Protein AF-A0A914QCX9-F1 (afdb_monomer_lite)

Foldseek 3Di:
DDDPDDDDPDDDDDDDDDDDPVPPPVPPPVPPDPDDPPDDDDDDDPPDKDKDWDWDCPPPPDPDDIDTPDIDIDD

pLDDT: mean 73.72, std 17.12, range [38.5, 95.75]

Secondary structure (DSSP, 8-state):
--------------------TTTT------------TT---------S-EEEEEE------S-PPPPEEEEEEE-

Organism: NCBI:txid227884

Sequence (75 aa):
MLQGSNKIEKAIHKAIIKVDEKGTVASAANVFRAISRSSATNTFNATHPFLYFITSNDGTISMAPKDILFMGTFC

Structure (mmCIF, N/CA/C/O backbone):
data_AF-A0A914QCX9-F1
#
_entry.id   AF-A0A914QCX9-F1
#
loop_
_atom_site.group_PDB
_atom_site.id
_atom_site.type_symbol
_atom_site.label_atom_id
_atom_site.label_alt_id
_atom_site.label_comp_id
_atom_site.label_asym_id
_atom_site.label_entity_id
_atom_site.label_seq_id
_atom_site.pdbx_PDB_ins_code
_atom_site.Cartn_x
_atom_site.Cartn_y
_atom_site.Cartn_z
_atom_site.occupancy
_atom_site.B_iso_or_equiv
_atom_site.auth_seq_id
_atom_site.auth_comp_id
_atom_site.auth_asym_id
_atom_site.auth_atom_id
_atom_site.pdbx_PDB_model_num
ATOM 1 N N . MET A 1 1 ? -34.733 12.936 34.764 1.00 38.50 1 MET A N 1
ATOM 2 C CA . MET A 1 1 ? -34.262 12.912 33.363 1.00 38.50 1 MET A CA 1
ATOM 3 C C . MET A 1 1 ? -32.832 12.384 33.395 1.00 38.50 1 MET A C 1
ATOM 5 O O . MET A 1 1 ? -31.918 13.142 33.680 1.00 38.50 1 MET A O 1
ATOM 9 N N . LEU A 1 2 ? -32.649 11.065 33.298 1.00 55.72 2 LEU A N 1
ATOM 10 C CA . LEU A 1 2 ? -31.321 10.449 33.369 1.00 55.72 2 LEU A CA 1
ATOM 11 C C . LEU A 1 2 ? -30.710 10.527 31.969 1.00 55.72 2 LEU A C 1
ATOM 13 O O . LEU A 1 2 ? -31.172 9.833 31.066 1.00 55.72 2 LEU A O 1
ATOM 17 N N . GLN A 1 3 ? -29.735 11.413 31.761 1.00 59.09 3 GLN A N 1
ATOM 18 C CA . GLN A 1 3 ? -28.943 11.383 30.534 1.00 59.09 3 GLN A CA 1
ATOM 19 C C . GLN A 1 3 ? -28.113 10.096 30.550 1.00 59.09 3 GLN A C 1
ATOM 21 O O . GLN A 1 3 ? -27.203 9.949 31.363 1.00 59.09 3 GLN A O 1
ATOM 26 N N . GLY A 1 4 ? -28.469 9.142 29.688 1.00 64.88 4 GLY A N 1
ATOM 27 C CA . GLY A 1 4 ? -27.666 7.948 29.454 1.00 64.88 4 GLY A CA 1
ATOM 28 C C . GLY A 1 4 ? -26.297 8.350 28.911 1.00 64.88 4 GLY A C 1
ATOM 29 O O . GLY A 1 4 ? -26.201 9.133 27.966 1.00 64.88 4 GLY A O 1
ATOM 30 N N . SER A 1 5 ? -25.237 7.847 29.537 1.00 73.81 5 SER A N 1
ATOM 31 C CA . SER A 1 5 ? -23.862 8.054 29.100 1.00 73.81 5 SER A CA 1
ATOM 32 C C . SER A 1 5 ? -23.638 7.357 27.756 1.00 73.81 5 SER A C 1
ATOM 34 O O . SER A 1 5 ? -23.588 6.134 27.670 1.00 73.81 5 SER A O 1
ATOM 36 N N . ASN A 1 6 ? -23.508 8.139 26.685 1.00 74.94 6 ASN A N 1
ATOM 37 C CA . ASN A 1 6 ? -23.200 7.601 25.365 1.00 74.94 6 ASN A CA 1
ATOM 38 C C . ASN A 1 6 ? -21.725 7.181 25.322 1.00 74.94 6 ASN A C 1
ATOM 40 O O . ASN A 1 6 ? -20.833 8.029 25.306 1.00 74.94 6 ASN A O 1
ATOM 44 N N . LYS A 1 7 ? -21.472 5.870 25.322 1.00 84.31 7 LYS A N 1
ATOM 45 C CA . LYS A 1 7 ? -20.155 5.277 25.065 1.00 84.31 7 LYS A CA 1
ATOM 46 C C . LYS A 1 7 ? -20.138 4.660 23.671 1.00 84.31 7 LYS A C 1
ATOM 48 O O . LYS A 1 7 ? -21.096 4.013 23.258 1.00 84.31 7 LYS A O 1
ATOM 53 N N . ILE A 1 8 ? -19.046 4.877 22.939 1.00 84.56 8 ILE A N 1
ATOM 54 C CA . ILE A 1 8 ? -18.804 4.185 21.672 1.00 84.56 8 ILE A CA 1
ATOM 55 C C . ILE A 1 8 ? -18.195 2.826 22.009 1.00 84.56 8 ILE A C 1
ATOM 57 O O . ILE A 1 8 ? -17.049 2.751 22.438 1.00 84.56 8 ILE A O 1
ATOM 61 N N . GLU A 1 9 ? -18.969 1.762 21.815 1.00 89.56 9 GLU A N 1
ATOM 62 C CA . GLU A 1 9 ? -18.549 0.394 22.149 1.00 89.56 9 GLU A CA 1
ATOM 63 C C . GLU A 1 9 ? -17.743 -0.272 21.019 1.00 89.56 9 GLU A C 1
ATOM 65 O O . GLU A 1 9 ? -16.868 -1.100 21.267 1.00 89.56 9 GLU A O 1
ATOM 70 N N . LYS A 1 10 ? -18.024 0.067 19.750 1.00 90.50 10 LYS A N 1
ATOM 71 C CA . LYS A 1 10 ? -17.380 -0.563 18.588 1.00 90.50 10 LYS A CA 1
ATOM 72 C C . LYS A 1 10 ? -17.330 0.367 17.378 1.00 90.50 10 LYS A C 1
ATOM 74 O O . LYS A 1 10 ? -18.340 0.957 17.008 1.00 90.50 10 LYS A O 1
ATOM 79 N N . ALA A 1 11 ? -16.181 0.399 16.708 1.00 90.50 11 ALA A N 1
ATOM 80 C CA . ALA A 1 11 ? -16.006 0.981 15.380 1.00 90.50 11 ALA A CA 1
ATOM 81 C C . ALA A 1 11 ? -15.317 -0.048 14.469 1.00 90.50 11 ALA A C 1
ATOM 83 O O . ALA A 1 11 ? -14.379 -0.721 14.892 1.00 90.50 11 ALA A O 1
ATOM 84 N N . ILE A 1 12 ? -15.800 -0.206 13.234 1.00 92.50 12 ILE A N 1
ATOM 85 C CA . ILE A 1 12 ? -15.246 -1.151 12.253 1.00 92.50 12 ILE A CA 1
ATOM 86 C C . ILE A 1 12 ? -14.853 -0.365 11.004 1.00 92.50 12 ILE A C 1
ATOM 88 O O . ILE A 1 12 ? -15.700 0.281 10.395 1.00 92.50 12 ILE A O 1
ATOM 92 N N . HIS A 1 13 ? -13.585 -0.461 10.606 1.00 91.62 13 HIS A N 1
ATOM 93 C CA . HIS A 1 13 ? -13.067 0.104 9.362 1.00 91.62 13 HIS A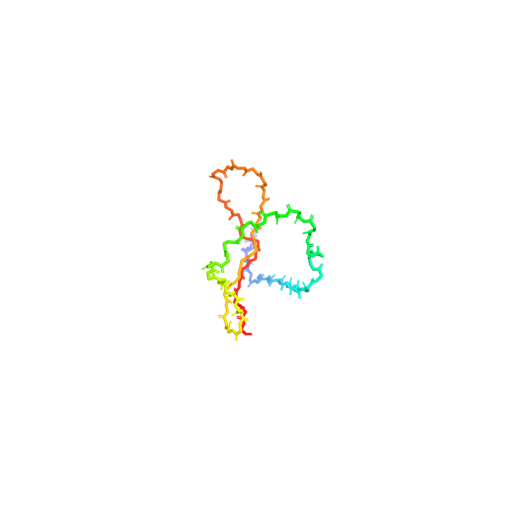 CA 1
ATOM 94 C C . HIS A 1 13 ? -12.715 -1.033 8.396 1.00 91.62 13 HIS A C 1
ATOM 96 O O . HIS A 1 13 ? -12.005 -1.967 8.771 1.00 91.62 13 HIS A O 1
ATOM 102 N N . LYS A 1 14 ? -13.224 -0.974 7.160 1.00 92.12 14 LYS A N 1
ATOM 103 C CA . LYS A 1 14 ? -12.950 -1.962 6.110 1.00 92.12 14 LYS A CA 1
ATOM 104 C C . LYS A 1 14 ? -12.390 -1.250 4.883 1.00 92.12 14 LYS A C 1
ATOM 106 O O . LYS A 1 14 ? -13.080 -0.429 4.289 1.00 92.12 14 LYS A O 1
ATOM 111 N N . ALA A 1 15 ? -11.172 -1.614 4.496 1.00 90.56 15 ALA A N 1
ATOM 112 C CA . ALA A 1 15 ? -10.498 -1.126 3.299 1.00 90.56 15 ALA A CA 1
ATOM 113 C C . ALA A 1 15 ? -10.184 -2.301 2.363 1.00 90.56 15 ALA A C 1
ATOM 115 O O . ALA A 1 15 ? -9.886 -3.402 2.826 1.00 90.56 15 ALA A O 1
ATOM 116 N N . ILE A 1 16 ? -10.279 -2.076 1.052 1.00 89.56 16 ILE A N 1
ATOM 117 C CA . ILE A 1 16 ? -9.950 -3.060 0.013 1.00 89.56 16 ILE A CA 1
ATOM 118 C C . ILE A 1 16 ? -9.055 -2.363 -1.007 1.00 89.56 16 ILE A C 1
ATOM 120 O O . ILE A 1 16 ? -9.401 -1.289 -1.492 1.00 89.56 16 ILE A O 1
ATOM 124 N N . ILE A 1 17 ? -7.929 -2.991 -1.344 1.00 87.44 17 ILE A N 1
ATOM 125 C CA . ILE A 1 17 ? -6.997 -2.517 -2.368 1.00 87.44 17 ILE A CA 1
ATOM 126 C C . ILE A 1 17 ? -6.925 -3.581 -3.456 1.00 87.44 17 ILE A C 1
ATOM 128 O O . ILE A 1 17 ? -6.735 -4.762 -3.167 1.00 87.44 17 ILE A O 1
ATOM 132 N N . LYS A 1 18 ? -7.082 -3.157 -4.708 1.00 87.50 18 LYS A N 1
ATOM 133 C CA . LYS A 1 18 ? -6.889 -3.999 -5.885 1.00 87.50 18 LYS A CA 1
ATOM 134 C C . LYS A 1 18 ? -5.772 -3.389 -6.719 1.00 87.50 18 LYS A C 1
ATOM 136 O O . LYS A 1 18 ? -5.905 -2.260 -7.178 1.00 87.50 18 LYS A O 1
ATOM 141 N N . VAL A 1 19 ? -4.693 -4.142 -6.893 1.00 83.00 19 VAL A N 1
ATOM 142 C CA . VAL A 1 19 ? -3.586 -3.792 -7.785 1.00 83.00 19 VAL A CA 1
ATOM 143 C C . VAL A 1 19 ? -3.707 -4.680 -9.012 1.00 83.00 19 VAL A C 1
ATOM 145 O O . VAL A 1 19 ? -3.809 -5.898 -8.882 1.00 83.00 19 VAL A O 1
ATOM 148 N N . ASP A 1 20 ? -3.743 -4.070 -10.188 1.00 83.38 20 ASP A N 1
ATOM 149 C CA . ASP A 1 20 ? -3.655 -4.771 -11.461 1.00 83.38 20 ASP A CA 1
ATOM 150 C C . ASP A 1 20 ? -2.678 -4.044 -12.386 1.00 83.38 20 ASP A C 1
ATOM 152 O O . ASP A 1 20 ? -2.359 -2.866 -12.206 1.00 83.38 20 ASP A O 1
ATOM 156 N N . GLU A 1 21 ? -2.185 -4.753 -13.393 1.00 81.75 21 GLU A N 1
ATOM 157 C CA . GLU A 1 21 ? -1.267 -4.212 -14.396 1.00 81.75 21 GLU A CA 1
ATOM 158 C C . GLU A 1 21 ? -1.970 -3.230 -15.349 1.00 81.75 21 GLU A C 1
ATOM 160 O O . GLU A 1 21 ? -1.329 -2.582 -16.175 1.00 81.75 21 GLU A O 1
ATOM 165 N N . LYS A 1 22 ? -3.301 -3.112 -15.247 1.00 71.44 22 LYS A N 1
ATOM 166 C CA . LYS A 1 22 ? -4.130 -2.239 -16.084 1.00 71.44 22 LYS A CA 1
ATOM 167 C C . LYS A 1 22 ? -4.264 -0.827 -15.509 1.00 71.44 22 LYS A C 1
ATOM 169 O O . LYS A 1 22 ? -4.708 0.060 -16.236 1.00 71.44 22 LYS A O 1
ATOM 174 N N . GLY A 1 23 ? -3.862 -0.614 -14.251 1.00 59.31 23 GLY A N 1
ATOM 175 C CA . GLY A 1 23 ? -4.116 0.585 -13.439 1.00 59.31 23 GLY A CA 1
ATOM 176 C C . GLY A 1 23 ? -3.568 1.913 -13.970 1.00 59.31 23 GLY A C 1
ATOM 177 O O . GLY A 1 23 ? -3.889 2.972 -13.444 1.00 59.31 23 GLY A O 1
ATOM 178 N N . THR A 1 24 ? -2.779 1.879 -15.032 1.00 48.22 24 THR A N 1
ATOM 179 C CA . THR A 1 24 ? -2.553 2.950 -16.003 1.00 48.22 24 THR A CA 1
ATOM 180 C C . THR A 1 24 ? -1.870 2.219 -17.143 1.00 48.22 24 THR A C 1
ATOM 182 O O . THR A 1 24 ? -0.711 1.850 -16.975 1.00 48.22 24 THR A O 1
ATOM 185 N N . VAL A 1 25 ? -2.572 1.931 -18.252 1.00 42.22 25 VAL A N 1
ATOM 186 C CA . VAL A 1 25 ? -1.936 1.519 -19.524 1.00 42.22 25 VAL A CA 1
ATOM 187 C C . VAL A 1 25 ? -0.703 2.378 -19.643 1.00 42.22 25 VAL A C 1
ATOM 189 O O . VAL A 1 25 ? -0.926 3.576 -19.767 1.00 42.22 25 VAL A O 1
ATOM 192 N N . ALA A 1 26 ? 0.499 1.804 -19.459 1.00 47.50 26 ALA A N 1
ATOM 193 C CA . ALA A 1 26 ? 1.764 2.513 -19.279 1.00 47.50 26 ALA A CA 1
ATOM 194 C C . ALA A 1 26 ? 1.675 3.849 -20.002 1.00 47.50 26 ALA A C 1
ATOM 196 O O . ALA A 1 26 ? 1.741 3.858 -21.233 1.00 47.50 26 ALA A O 1
ATOM 197 N N . SER A 1 27 ? 1.296 4.908 -19.260 1.00 43.16 27 SER A N 1
ATOM 198 C CA . SER A 1 27 ? 0.784 6.111 -19.917 1.00 43.16 27 SER A CA 1
ATOM 199 C C . SER A 1 27 ? 1.891 6.512 -20.855 1.00 43.16 27 SER A C 1
ATOM 201 O O . SER A 1 27 ? 3.050 6.506 -20.430 1.00 43.16 27 SER A O 1
ATOM 203 N N . ALA A 1 28 ? 1.548 6.722 -22.123 1.00 44.06 28 ALA A N 1
ATOM 204 C CA . ALA A 1 28 ? 2.442 7.149 -23.182 1.00 44.06 28 ALA A CA 1
ATOM 205 C C . ALA A 1 28 ? 2.978 8.556 -22.864 1.00 44.06 28 ALA A C 1
ATOM 207 O O . ALA A 1 28 ? 2.804 9.515 -23.607 1.00 44.06 28 ALA A O 1
ATOM 208 N N . ALA A 1 29 ? 3.604 8.709 -21.705 1.00 47.75 29 ALA A N 1
ATOM 209 C CA . ALA A 1 29 ? 4.492 9.776 -21.391 1.00 47.75 29 ALA A CA 1
ATOM 210 C C . ALA A 1 29 ? 5.687 9.508 -22.296 1.00 47.75 29 ALA A C 1
ATOM 212 O O . ALA A 1 29 ? 6.438 8.551 -22.095 1.00 47.75 29 ALA A O 1
ATOM 213 N N . ASN A 1 30 ? 5.822 10.335 -23.330 1.00 45.41 30 ASN A N 1
ATOM 214 C CA . ASN A 1 30 ? 7.042 10.465 -24.111 1.00 45.41 30 ASN A CA 1
ATOM 215 C C . ASN A 1 30 ? 8.161 10.959 -23.180 1.00 45.41 30 ASN A C 1
ATOM 217 O O . ASN A 1 30 ? 8.586 12.110 -23.233 1.00 45.41 30 ASN A O 1
ATOM 221 N N . VAL A 1 31 ? 8.609 10.100 -22.267 1.00 52.88 31 VAL A N 1
ATOM 222 C CA . VAL A 1 31 ? 9.745 10.351 -21.397 1.00 52.88 31 VAL A CA 1
ATOM 223 C C . VAL A 1 31 ? 10.963 9.957 -22.209 1.00 52.88 31 VAL A C 1
ATOM 225 O O . VAL A 1 31 ? 11.340 8.787 -22.272 1.00 52.88 31 VAL A O 1
ATOM 228 N N . PHE A 1 32 ? 11.587 10.941 -22.854 1.00 49.47 32 PHE A N 1
ATOM 229 C CA . PHE A 1 32 ? 12.935 10.774 -23.382 1.00 49.47 32 PHE A CA 1
ATOM 230 C C . PHE A 1 32 ? 13.889 10.578 -22.204 1.00 49.47 32 PHE A C 1
ATOM 232 O O . PHE A 1 32 ? 14.427 11.526 -21.636 1.00 49.47 32 PHE A O 1
ATOM 239 N N . ARG A 1 33 ? 14.086 9.321 -21.804 1.00 57.75 33 ARG A N 1
ATOM 240 C CA . ARG A 1 33 ? 15.090 8.958 -20.811 1.00 57.75 33 ARG A CA 1
ATOM 241 C C . ARG A 1 33 ? 16.399 8.693 -21.546 1.00 57.75 33 ARG A C 1
ATOM 243 O O . ARG A 1 33 ? 16.613 7.607 -22.074 1.00 57.75 33 ARG A O 1
ATOM 250 N N . ALA A 1 34 ? 17.272 9.697 -21.604 1.00 59.78 34 ALA A N 1
ATOM 251 C CA . ALA A 1 34 ? 18.644 9.504 -22.057 1.00 59.78 34 ALA A CA 1
ATOM 252 C C . ALA A 1 34 ? 19.397 8.680 -20.998 1.00 59.78 34 ALA A C 1
ATOM 254 O O . ALA A 1 34 ? 19.767 9.190 -19.944 1.00 59.78 34 ALA A O 1
ATOM 255 N N . ILE A 1 35 ? 19.571 7.382 -21.247 1.00 62.41 35 ILE A N 1
ATOM 256 C CA . ILE A 1 35 ? 20.333 6.480 -20.378 1.00 62.41 35 ILE A CA 1
ATOM 257 C C . ILE A 1 35 ? 21.712 6.301 -21.020 1.00 62.41 35 ILE A C 1
ATOM 259 O O . ILE A 1 35 ? 21.809 5.878 -22.171 1.00 62.41 35 ILE A O 1
ATOM 263 N N . SER A 1 36 ? 22.787 6.642 -20.303 1.00 61.09 36 SER A N 1
ATOM 264 C CA . SER A 1 36 ? 24.147 6.321 -20.758 1.00 61.09 36 SER A CA 1
ATOM 265 C C . SER A 1 36 ? 24.287 4.803 -20.916 1.00 61.09 36 SER A C 1
ATOM 267 O O . SER A 1 36 ? 23.842 4.061 -20.044 1.00 61.09 36 SER A O 1
ATOM 269 N N . ARG A 1 37 ? 24.946 4.325 -21.982 1.00 63.25 37 ARG A N 1
ATOM 270 C CA . ARG A 1 37 ? 25.185 2.882 -22.221 1.00 63.25 37 ARG A CA 1
ATOM 271 C C . ARG A 1 37 ? 25.953 2.188 -21.085 1.00 63.25 37 ARG A C 1
ATOM 273 O O . ARG A 1 37 ? 25.902 0.971 -20.985 1.00 63.25 37 ARG A O 1
ATOM 280 N N . SER A 1 38 ? 26.649 2.956 -20.245 1.00 64.50 38 SER A N 1
ATOM 281 C CA . SER A 1 38 ? 27.366 2.486 -19.054 1.00 64.50 38 SER A CA 1
ATOM 282 C C . SER A 1 38 ? 26.576 2.628 -17.746 1.00 64.50 38 SER A C 1
ATOM 284 O O . SER A 1 38 ? 27.106 2.342 -16.675 1.00 64.50 38 SER A O 1
ATOM 286 N N . SER A 1 39 ? 25.331 3.109 -17.792 1.00 65.00 39 SER A N 1
ATOM 287 C CA . SER A 1 39 ? 24.523 3.308 -16.592 1.00 65.00 39 SER A CA 1
ATOM 288 C C . SER A 1 39 ? 23.993 1.967 -16.094 1.00 65.00 39 SER A C 1
ATOM 290 O O . SER A 1 39 ? 23.224 1.302 -16.788 1.00 65.00 39 SER A O 1
ATOM 292 N N . ALA A 1 40 ? 24.393 1.577 -14.883 1.00 63.88 40 ALA A N 1
ATOM 293 C CA . ALA A 1 40 ? 23.800 0.439 -14.199 1.00 63.88 40 ALA A CA 1
ATOM 294 C C . ALA A 1 40 ? 22.297 0.694 -14.009 1.00 63.88 40 ALA A C 1
ATOM 296 O O . ALA A 1 40 ? 21.882 1.648 -13.346 1.00 63.88 40 ALA A O 1
ATOM 297 N N . THR A 1 41 ? 21.469 -0.146 -14.622 1.00 69.19 41 THR A N 1
ATOM 298 C CA . THR A 1 41 ? 20.026 -0.120 -14.403 1.00 69.19 41 THR A CA 1
ATOM 299 C C . THR A 1 41 ? 19.736 -0.710 -13.030 1.00 69.19 41 THR A C 1
ATOM 301 O O . THR A 1 41 ? 19.950 -1.900 -12.809 1.00 69.19 41 THR A O 1
ATOM 304 N N . ASN A 1 42 ? 19.238 0.110 -12.106 1.00 74.25 42 ASN A N 1
ATOM 305 C CA . ASN A 1 42 ? 18.732 -0.391 -10.834 1.00 74.25 42 ASN A CA 1
ATOM 306 C C . ASN A 1 42 ? 17.363 -1.038 -11.068 1.00 74.25 42 ASN A C 1
ATOM 308 O O . ASN A 1 42 ? 16.392 -0.346 -11.376 1.00 74.25 42 ASN A O 1
ATOM 312 N N . THR A 1 43 ? 17.298 -2.362 -10.946 1.00 83.88 43 THR A N 1
ATOM 313 C CA . THR A 1 43 ? 16.043 -3.118 -11.020 1.00 83.88 43 THR A CA 1
ATOM 3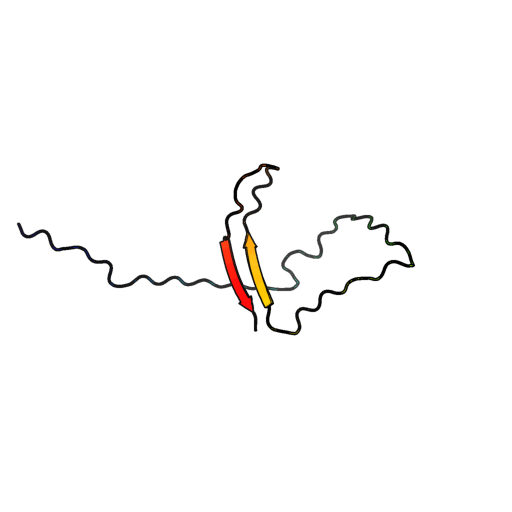14 C C . THR A 1 43 ? 15.396 -3.149 -9.642 1.00 83.88 43 THR A C 1
ATOM 316 O O . THR A 1 43 ? 16.015 -3.589 -8.676 1.00 83.88 43 THR A O 1
ATOM 319 N N . PHE A 1 44 ? 14.141 -2.714 -9.549 1.00 85.62 44 PHE A N 1
ATOM 320 C CA . PHE A 1 44 ? 13.331 -2.903 -8.349 1.00 85.62 44 PHE A CA 1
ATOM 321 C C . PHE A 1 44 ? 12.510 -4.184 -8.498 1.00 85.62 44 PHE A C 1
ATOM 323 O O . PHE A 1 44 ? 11.707 -4.299 -9.421 1.00 85.62 44 PHE A O 1
ATOM 330 N N . ASN A 1 45 ? 12.732 -5.149 -7.607 1.00 88.81 45 ASN A N 1
ATOM 331 C CA . ASN A 1 45 ? 12.041 -6.432 -7.620 1.00 88.81 45 ASN A CA 1
ATOM 332 C C . ASN A 1 45 ? 11.374 -6.693 -6.264 1.00 88.81 45 ASN A C 1
ATOM 334 O O . ASN A 1 45 ? 12.042 -7.079 -5.305 1.00 88.81 45 ASN A O 1
ATOM 338 N N . ALA A 1 46 ? 10.059 -6.493 -6.189 1.00 89.94 46 ALA A N 1
ATOM 339 C CA . ALA A 1 46 ? 9.261 -6.691 -4.978 1.00 89.94 46 ALA A CA 1
ATOM 340 C C . ALA A 1 46 ? 8.874 -8.173 -4.778 1.00 89.94 46 ALA A C 1
ATOM 342 O O . ALA A 1 46 ? 7.699 -8.522 -4.755 1.00 89.94 46 ALA A O 1
ATOM 343 N N . THR A 1 47 ? 9.872 -9.058 -4.676 1.00 92.62 47 THR A N 1
ATOM 344 C CA . THR A 1 47 ? 9.706 -10.523 -4.494 1.00 92.62 47 THR A CA 1
ATOM 345 C C . THR A 1 47 ? 9.774 -10.990 -3.040 1.00 92.62 47 THR A C 1
ATOM 347 O O . THR A 1 47 ? 9.876 -12.183 -2.767 1.00 92.62 47 THR A O 1
ATOM 350 N N . HIS A 1 48 ? 9.745 -10.057 -2.097 1.00 93.00 48 HIS A N 1
ATOM 351 C CA . HIS A 1 48 ? 9.775 -10.307 -0.660 1.00 93.00 48 HIS A CA 1
ATOM 352 C C . HIS A 1 48 ? 8.915 -9.250 0.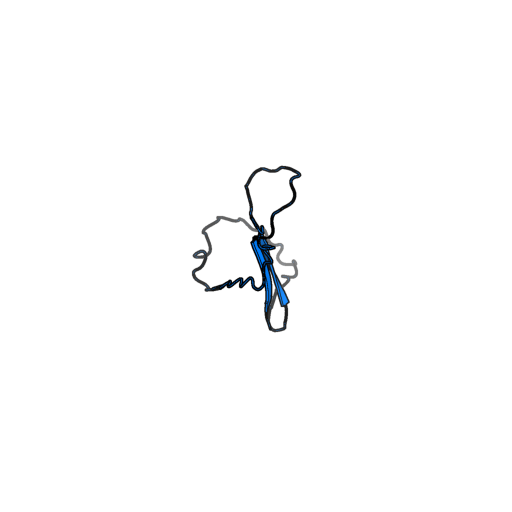044 1.00 93.00 48 HIS A C 1
ATOM 354 O O . HIS A 1 48 ? 8.572 -8.249 -0.595 1.00 93.00 48 HIS A O 1
ATOM 360 N N . PRO A 1 49 ? 8.565 -9.441 1.330 1.00 95.75 49 PRO A N 1
ATOM 361 C CA . PRO A 1 49 ? 7.658 -8.540 2.021 1.00 95.75 49 PRO A CA 1
ATOM 362 C C . PRO A 1 49 ? 8.087 -7.071 1.934 1.00 95.75 49 PRO A C 1
ATOM 364 O O . PRO A 1 49 ? 9.254 -6.744 2.163 1.00 95.75 49 PRO A O 1
ATOM 367 N N . PHE A 1 50 ? 7.145 -6.184 1.614 1.00 94.00 50 PHE A N 1
ATOM 368 C CA . PHE A 1 50 ? 7.400 -4.757 1.418 1.00 94.00 50 PHE A CA 1
ATOM 369 C C . PHE A 1 50 ? 6.306 -3.872 2.020 1.00 94.00 50 PHE A C 1
ATOM 371 O O . PHE A 1 50 ? 5.174 -4.298 2.245 1.00 94.00 50 PHE A O 1
ATOM 378 N N . LEU A 1 51 ? 6.651 -2.609 2.274 1.00 94.25 51 LEU A N 1
ATOM 379 C CA . LEU A 1 51 ? 5.718 -1.572 2.720 1.00 94.25 51 LEU A CA 1
ATOM 380 C C . LEU A 1 51 ? 5.176 -0.789 1.526 1.00 94.25 51 LEU A C 1
ATOM 382 O O . LEU A 1 51 ? 5.918 -0.495 0.588 1.00 94.25 51 LEU A O 1
ATOM 386 N N . TYR A 1 52 ? 3.907 -0.396 1.587 1.00 91.25 52 TYR A N 1
ATOM 387 C CA . TYR A 1 52 ? 3.285 0.466 0.587 1.00 91.25 52 TYR A CA 1
ATOM 388 C C . TYR A 1 52 ? 2.477 1.595 1.233 1.00 91.25 52 TYR A C 1
ATOM 390 O O . TYR A 1 52 ? 1.910 1.445 2.318 1.00 91.25 52 TYR A O 1
ATOM 398 N N . PHE A 1 53 ? 2.402 2.719 0.519 1.00 90.62 53 PHE A N 1
ATOM 399 C CA . PHE A 1 53 ? 1.607 3.892 0.873 1.00 90.62 53 PHE A CA 1
ATOM 400 C C . PHE A 1 53 ? 0.907 4.419 -0.382 1.00 90.62 53 PHE A C 1
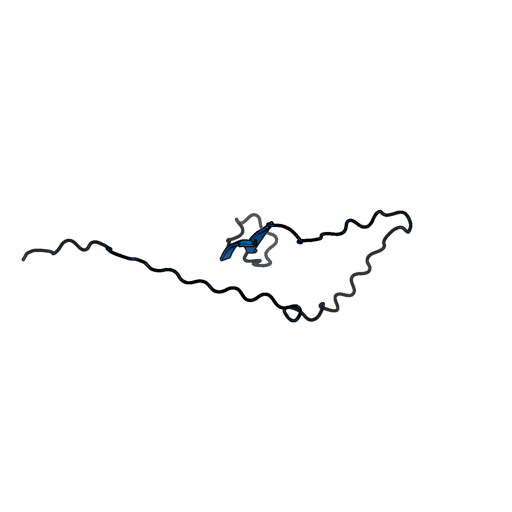ATOM 402 O O . PHE A 1 53 ? 1.527 4.522 -1.439 1.00 90.62 53 PHE A O 1
ATOM 409 N N . ILE A 1 54 ? -0.369 4.775 -0.264 1.00 89.25 54 ILE A N 1
ATOM 410 C CA . ILE A 1 54 ? -1.119 5.521 -1.278 1.00 89.25 54 ILE A CA 1
ATOM 411 C C . ILE A 1 54 ? -1.339 6.911 -0.700 1.00 89.25 54 ILE A C 1
ATOM 413 O O . ILE A 1 54 ? -1.961 7.045 0.354 1.00 89.25 54 ILE A O 1
ATOM 417 N N . THR A 1 55 ? -0.813 7.932 -1.365 1.00 87.25 55 THR A N 1
ATOM 418 C CA . THR A 1 55 ? -0.898 9.322 -0.913 1.00 87.25 55 THR A CA 1
ATOM 419 C C . THR A 1 55 ? -1.714 10.159 -1.883 1.00 87.25 55 THR A C 1
ATOM 421 O O . THR A 1 55 ? -1.770 9.869 -3.081 1.00 87.25 55 THR A O 1
ATOM 424 N N . SER A 1 56 ? -2.360 11.202 -1.362 1.00 83.75 56 SER A N 1
ATOM 425 C CA . SER A 1 56 ? -2.926 12.241 -2.216 1.00 83.75 56 SER A CA 1
ATOM 426 C C . SER A 1 56 ? -1.790 13.029 -2.870 1.00 83.75 56 SER A C 1
ATOM 428 O O . SER A 1 56 ? -0.781 13.351 -2.236 1.00 83.75 56 SER A O 1
ATOM 430 N N . ASN A 1 57 ? -1.948 13.314 -4.161 1.00 72.44 57 ASN A N 1
ATOM 431 C CA . ASN A 1 57 ? -1.103 14.260 -4.875 1.00 72.44 57 ASN A CA 1
ATOM 432 C C . ASN A 1 57 ? -1.978 15.365 -5.461 1.00 72.44 57 ASN A C 1
ATOM 434 O O . ASN A 1 57 ? -2.190 15.463 -6.669 1.00 72.44 57 ASN A O 1
ATOM 438 N N . ASP A 1 58 ? -2.498 16.188 -4.568 1.00 65.56 58 ASP A N 1
ATOM 439 C CA . ASP A 1 58 ? -2.953 17.538 -4.838 1.00 65.56 58 ASP A CA 1
ATOM 440 C C . ASP A 1 58 ? -1.772 18.288 -5.465 1.00 65.56 58 ASP A C 1
ATOM 442 O O . ASP A 1 58 ? -0.791 18.623 -4.811 1.00 65.56 58 ASP A O 1
ATOM 446 N N . GLY A 1 59 ? -1.810 18.418 -6.795 1.00 52.31 59 GLY A N 1
ATOM 447 C CA . GLY A 1 59 ? -0.701 18.833 -7.664 1.00 52.31 59 GLY A CA 1
ATOM 448 C C . GLY A 1 59 ? -0.194 20.263 -7.468 1.00 52.31 59 GLY A C 1
ATOM 449 O O . GLY A 1 59 ? 0.407 20.830 -8.378 1.00 52.31 59 GLY A O 1
ATOM 450 N N . THR A 1 60 ? -0.421 20.866 -6.309 1.00 48.06 60 THR A N 1
ATOM 451 C CA . THR A 1 60 ? 0.229 22.100 -5.910 1.00 48.06 60 THR A CA 1
ATOM 452 C C . THR A 1 60 ? 1.626 21.779 -5.408 1.00 48.06 60 THR A C 1
ATOM 454 O O . THR A 1 60 ? 1.835 21.038 -4.449 1.00 48.06 60 THR A O 1
ATOM 457 N N . ILE A 1 61 ? 2.602 22.355 -6.102 1.00 56.03 61 ILE A N 1
ATOM 458 C CA . ILE A 1 61 ? 4.004 22.434 -5.705 1.00 56.03 61 ILE A CA 1
ATOM 459 C C . ILE A 1 61 ? 4.047 23.292 -4.434 1.00 56.03 61 ILE A C 1
ATOM 461 O O . ILE A 1 61 ? 4.321 24.486 -4.477 1.00 56.03 61 ILE A O 1
ATOM 465 N N . SER A 1 62 ? 3.648 22.733 -3.302 1.00 48.09 62 SER A N 1
ATOM 466 C CA . SER A 1 62 ? 3.523 23.488 -2.066 1.00 48.09 62 SER A CA 1
ATOM 467 C C . SER A 1 62 ? 3.789 22.596 -0.875 1.00 48.09 62 SER A C 1
ATOM 469 O O . SER A 1 62 ? 3.409 21.430 -0.842 1.00 48.09 62 SER A O 1
ATOM 471 N N . MET A 1 63 ? 4.462 23.200 0.092 1.00 55.19 63 MET A N 1
ATOM 472 C CA . MET A 1 63 ? 5.023 22.671 1.331 1.00 55.19 63 MET A CA 1
ATOM 473 C C . MET A 1 63 ? 3.949 22.188 2.333 1.00 55.19 63 MET A C 1
ATOM 475 O O . MET A 1 63 ? 4.058 22.451 3.527 1.00 55.19 63 MET A O 1
ATOM 479 N N . ALA A 1 64 ? 2.890 21.533 1.857 1.00 59.94 64 ALA A N 1
ATOM 480 C CA . ALA A 1 64 ? 1.833 20.946 2.669 1.00 59.94 64 ALA A CA 1
ATOM 481 C C . ALA A 1 64 ? 2.147 19.466 2.970 1.00 59.94 64 ALA A C 1
ATOM 483 O O . ALA A 1 64 ? 2.769 18.787 2.142 1.00 59.94 64 ALA A O 1
ATOM 484 N N . PRO A 1 65 ? 1.753 18.951 4.150 1.00 62.75 65 PRO A N 1
ATOM 485 C CA . PRO A 1 65 ? 1.891 17.534 4.462 1.00 62.75 65 PRO A CA 1
ATOM 486 C C . PRO A 1 65 ? 1.056 16.704 3.480 1.00 62.75 65 PRO A C 1
ATOM 488 O O . PRO A 1 65 ? -0.115 16.989 3.257 1.00 62.75 65 PRO A O 1
ATOM 491 N N . LYS A 1 66 ? 1.673 15.678 2.883 1.00 70.81 66 LYS A N 1
ATOM 492 C CA . LYS A 1 66 ? 0.967 14.725 2.020 1.00 70.81 66 LYS A CA 1
ATOM 493 C C . LYS A 1 66 ? 0.100 13.807 2.874 1.00 70.81 66 LYS A C 1
ATOM 495 O O . LYS A 1 66 ? 0.631 13.059 3.697 1.00 70.81 66 LYS A O 1
ATOM 500 N N . ASP A 1 67 ? -1.203 13.817 2.621 1.00 85.38 67 ASP A N 1
ATOM 501 C CA . ASP A 1 67 ? -2.135 12.910 3.283 1.00 85.38 67 ASP A CA 1
ATOM 502 C C . ASP A 1 67 ? -1.921 11.465 2.821 1.00 85.38 67 ASP A C 1
ATOM 504 O O . ASP A 1 67 ? -1.852 11.166 1.621 1.00 85.38 67 ASP A O 1
ATOM 508 N N . ILE A 1 68 ? -1.831 10.552 3.792 1.00 87.00 68 ILE A N 1
ATOM 509 C CA . ILE A 1 68 ? -1.762 9.112 3.545 1.00 87.00 68 ILE A CA 1
ATOM 510 C C . ILE A 1 68 ? -3.187 8.568 3.500 1.00 87.00 68 ILE A C 1
ATOM 512 O O . ILE A 1 68 ? -3.874 8.502 4.517 1.00 87.00 68 ILE A O 1
ATOM 516 N N . LEU A 1 69 ? -3.609 8.151 2.311 1.00 89.81 69 LEU A N 1
ATOM 517 C CA . LEU A 1 69 ? -4.933 7.589 2.055 1.00 89.81 69 LEU A CA 1
ATOM 518 C C . LEU A 1 69 ? -4.988 6.110 2.450 1.00 89.81 69 LEU A C 1
ATOM 520 O O . LEU A 1 69 ? -5.957 5.660 3.052 1.00 89.81 69 LEU A O 1
ATOM 524 N N . PHE A 1 70 ? -3.928 5.360 2.134 1.00 91.44 70 PHE A N 1
ATOM 525 C CA . PHE A 1 70 ? -3.779 3.957 2.524 1.00 91.44 70 PHE A CA 1
ATOM 526 C C . PHE A 1 70 ? -2.328 3.645 2.876 1.00 91.44 70 PHE A C 1
ATOM 528 O O . PHE A 1 70 ? -1.403 4.200 2.285 1.00 91.44 70 PHE A O 1
ATOM 535 N N . MET A 1 71 ? -2.125 2.714 3.805 1.00 92.50 71 MET A N 1
ATOM 536 C CA . MET A 1 71 ? -0.809 2.178 4.145 1.00 92.50 71 MET A CA 1
ATOM 537 C C . MET A 1 71 ? -0.919 0.703 4.512 1.00 92.50 71 MET A C 1
ATOM 539 O O . MET A 1 71 ? -1.952 0.267 5.026 1.00 92.50 71 MET A O 1
ATOM 543 N N . GLY A 1 72 ? 0.151 -0.051 4.294 1.00 92.56 72 GLY A N 1
ATOM 544 C CA . GLY A 1 72 ? 0.205 -1.434 4.739 1.00 9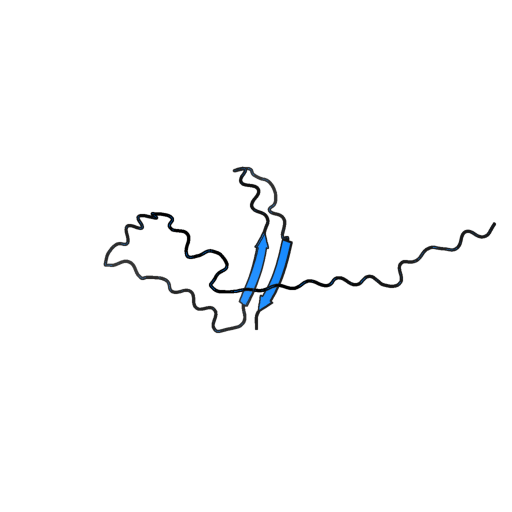2.56 72 GLY A CA 1
ATOM 545 C C . GLY A 1 72 ? 1.488 -2.155 4.362 1.00 92.56 72 GLY A C 1
ATOM 546 O O . GLY A 1 72 ? 2.417 -1.590 3.786 1.00 92.56 72 GLY A O 1
ATOM 547 N N . THR A 1 73 ? 1.508 -3.435 4.708 1.00 93.06 73 THR A N 1
ATOM 548 C CA . THR A 1 73 ? 2.541 -4.400 4.334 1.00 93.06 73 THR A CA 1
ATOM 549 C C . THR A 1 73 ? 1.962 -5.357 3.302 1.00 93.06 73 THR A C 1
ATOM 551 O O . THR A 1 73 ? 0.821 -5.802 3.447 1.00 93.06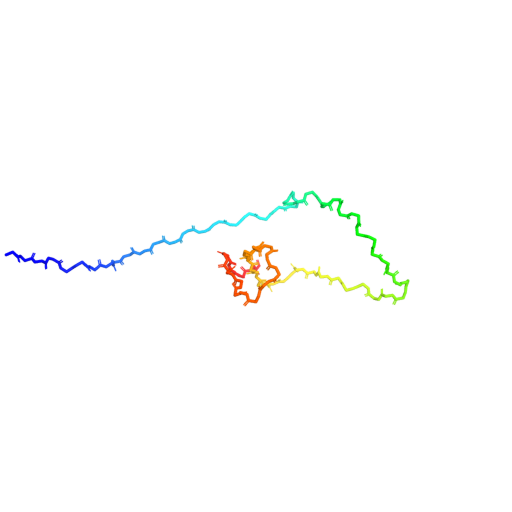 73 THR A O 1
ATOM 554 N N . PHE A 1 74 ? 2.739 -5.701 2.287 1.00 88.69 74 PHE A N 1
ATOM 555 C CA . PHE A 1 74 ? 2.466 -6.825 1.403 1.00 88.69 74 PHE A CA 1
ATOM 556 C C . PHE A 1 74 ? 3.475 -7.924 1.723 1.00 88.69 74 PHE A C 1
ATOM 558 O O . PHE A 1 74 ? 4.665 -7.626 1.828 1.00 88.69 74 PHE A O 1
ATOM 565 N N . CYS A 1 75 ? 2.995 -9.149 1.919 1.00 79.25 75 CYS A N 1
ATOM 566 C CA . CYS A 1 75 ? 3.805 -10.318 2.254 1.00 79.25 75 CYS A CA 1
ATOM 567 C C . CYS A 1 75 ? 3.690 -11.360 1.149 1.00 79.25 75 CYS A C 1
ATOM 569 O O . CYS A 1 75 ? 2.550 -11.559 0.670 1.00 79.25 75 CYS A O 1
#

Radius of gyration: 21.81 Å; chains: 1; bounding box: 62×34×58 Å

InterPro domains:
  IPR023796 Serpin domain [PF00079] (4-74)
  IPR036186 Serpin superfamily [SSF56574] (5-74)
  IPR042178 Serpin superfamily, domain 1 [G3DSA:3.30.497.10] (7-21)
  IPR042185 Serpin superfamily, domain 2 [G3DSA:2.30.39.10] (22-74)